Protein AF-A0A1F8T0Z4-F1 (afdb_monomer_lite)

Sequence (133 aa):
MILFPGEEREQVFLKVEQIRQELSQRELASTGGNTINGIFISGGVASFPMDGRTENELFRKADHALYRAKTSGRKQIRLAYEERMVPKTSHYTQTQLERLSKLAEERGVSEADLLREAMDDFLTKYGVNDIET

Radius of gyration: 19.06 Å; chains: 1; bounding box: 41×31×58 Å

pLDDT: mean 88.85, std 9.62, range [38.62, 98.31]

Secondary structure (DSSP, 8-state):
----TT--HHHHHHHHHHHHHHHHH-EEE-TTSPEEE-----EEE--TTTT-SSHHHHHHHHHHHHHHHHHTTSS-EEE---PPP--------HHHHHHHHHHHHHHTS-HHHHHHHHHHHHHHHTTTT-TT-

Structure (mmCIF, N/CA/C/O backbone):
data_AF-A0A1F8T0Z4-F1
#
_entry.id   AF-A0A1F8T0Z4-F1
#
loop_
_atom_site.group_PDB
_atom_site.id
_atom_site.type_symbol
_atom_site.label_atom_id
_atom_site.label_alt_id
_atom_site.label_comp_id
_atom_site.label_asym_id
_atom_site.label_entity_id
_atom_site.label_seq_id
_atom_site.pdbx_PDB_ins_code
_atom_site.Cartn_x
_atom_site.Cartn_y
_atom_site.Cartn_z
_atom_site.occupancy
_atom_site.B_iso_or_equiv
_atom_site.auth_seq_id
_atom_site.auth_comp_id
_atom_site.auth_asym_id
_atom_site.auth_atom_id
_atom_site.pdbx_PDB_model_num
ATOM 1 N N . MET A 1 1 ? -0.722 -8.975 8.820 1.00 84.38 1 MET A N 1
ATOM 2 C CA . MET A 1 1 ? -1.478 -9.159 7.562 1.00 84.38 1 MET A CA 1
ATOM 3 C C . MET A 1 1 ? -2.493 -10.284 7.747 1.00 84.38 1 MET A C 1
ATOM 5 O O . MET A 1 1 ? -2.148 -11.275 8.376 1.00 84.38 1 MET A O 1
ATOM 9 N N . ILE A 1 2 ? -3.725 -10.121 7.252 1.00 92.00 2 ILE A N 1
ATOM 10 C CA . ILE A 1 2 ? -4.806 -11.125 7.313 1.00 92.00 2 ILE A CA 1
ATOM 11 C C . ILE A 1 2 ? -5.449 -11.202 5.923 1.00 92.00 2 ILE A C 1
ATOM 13 O O . ILE A 1 2 ? -5.689 -10.158 5.319 1.00 92.00 2 ILE A O 1
ATOM 17 N N . LEU A 1 3 ? -5.714 -12.411 5.424 1.00 92.69 3 LEU A N 1
ATOM 18 C CA . LEU A 1 3 ? -6.345 -12.653 4.123 1.00 92.69 3 LEU A CA 1
ATOM 19 C C . LEU A 1 3 ? -7.784 -13.153 4.315 1.00 92.69 3 LEU A C 1
ATOM 21 O O . LEU A 1 3 ? -8.020 -14.004 5.170 1.00 92.69 3 LEU A O 1
ATOM 25 N N . PHE A 1 4 ? -8.715 -12.666 3.492 1.00 94.19 4 PHE A N 1
ATOM 26 C CA . PHE A 1 4 ? -10.128 -13.066 3.495 1.00 94.19 4 PHE A CA 1
ATOM 27 C C . PHE A 1 4 ? -10.518 -13.652 2.125 1.00 94.19 4 PHE A C 1
ATOM 29 O O . PHE A 1 4 ? -10.894 -12.906 1.221 1.00 94.19 4 PHE A O 1
ATOM 36 N N . PRO A 1 5 ? -10.379 -14.975 1.919 1.00 92.69 5 PRO A N 1
ATOM 37 C CA . PRO A 1 5 ? -10.687 -15.606 0.638 1.00 92.69 5 PRO A CA 1
ATOM 38 C C . PRO A 1 5 ? -12.189 -15.596 0.333 1.00 92.69 5 PRO A C 1
ATOM 40 O O . PRO A 1 5 ? -12.994 -15.978 1.179 1.00 92.69 5 PRO A O 1
ATOM 43 N N . GLY A 1 6 ? -12.558 -15.232 -0.898 1.00 91.81 6 GLY A N 1
ATOM 44 C CA . GLY A 1 6 ? -13.947 -15.300 -1.372 1.00 91.81 6 GLY A CA 1
ATOM 45 C C . GLY A 1 6 ? -14.883 -14.247 -0.775 1.00 91.81 6 GLY A C 1
ATOM 46 O O . GLY A 1 6 ? -16.097 -14.392 -0.892 1.00 91.81 6 GLY A O 1
ATOM 47 N N . GLU A 1 7 ? -14.339 -13.208 -0.140 1.00 93.06 7 GLU A N 1
ATOM 48 C CA . GLU A 1 7 ? -15.118 -12.111 0.426 1.00 93.06 7 GLU A CA 1
ATOM 49 C C . GLU A 1 7 ? -14.938 -10.815 -0.365 1.00 93.06 7 GLU A C 1
ATOM 51 O O . GLU A 1 7 ? -13.837 -10.475 -0.801 1.00 93.06 7 GLU A O 1
ATOM 56 N N . GLU A 1 8 ? -16.030 -10.065 -0.502 1.00 92.12 8 GLU A N 1
ATOM 57 C CA . GLU A 1 8 ? -16.012 -8.736 -1.111 1.00 92.12 8 GLU A CA 1
ATOM 58 C C . GLU A 1 8 ? -15.407 -7.699 -0.157 1.00 92.12 8 GLU A C 1
ATOM 60 O O . GLU A 1 8 ? -15.540 -7.797 1.071 1.00 92.12 8 GLU A O 1
ATOM 65 N N . ARG A 1 9 ? -14.764 -6.660 -0.707 1.00 92.00 9 ARG A N 1
ATOM 66 C CA . ARG A 1 9 ? -13.983 -5.709 0.108 1.00 92.00 9 ARG A CA 1
ATOM 67 C C . ARG A 1 9 ? -14.841 -5.009 1.164 1.00 92.00 9 ARG A C 1
ATOM 69 O O . ARG A 1 9 ? -14.366 -4.757 2.267 1.00 92.00 9 ARG A O 1
ATOM 76 N N . GLU A 1 10 ? -16.086 -4.671 0.834 1.00 93.06 10 GLU A N 1
ATOM 77 C CA . GLU A 1 10 ? -17.010 -3.973 1.726 1.00 93.06 10 GLU A CA 1
ATOM 78 C C . GLU A 1 10 ? -17.394 -4.861 2.914 1.00 93.06 10 GLU A C 1
ATOM 80 O O . GLU A 1 10 ? -17.489 -4.379 4.042 1.00 93.06 10 GLU A O 1
ATOM 85 N N . GLN A 1 11 ? -17.554 -6.168 2.689 1.00 94.75 11 GLN A N 1
ATOM 86 C CA . GLN A 1 11 ? -17.846 -7.130 3.753 1.00 94.75 11 GLN A CA 1
ATOM 87 C C . GLN A 1 11 ? -16.655 -7.272 4.701 1.00 94.75 11 GLN A C 1
ATOM 89 O O . GLN A 1 11 ? -16.822 -7.198 5.920 1.00 94.75 11 GLN A O 1
ATOM 94 N N . VAL A 1 12 ? -15.448 -7.399 4.143 1.00 95.94 12 VAL A N 1
ATOM 95 C CA . VAL A 1 12 ? -14.202 -7.440 4.920 1.00 95.94 12 VAL A CA 1
ATOM 96 C C . VAL A 1 12 ? -14.028 -6.153 5.721 1.00 95.94 12 VAL A C 1
ATOM 98 O O . VAL A 1 12 ? -13.720 -6.202 6.909 1.00 95.94 12 VAL A O 1
ATOM 101 N N . PHE A 1 13 ? -14.282 -4.996 5.110 1.00 95.81 13 PHE A N 1
ATOM 102 C CA . PHE A 1 13 ? -14.227 -3.709 5.794 1.00 95.81 13 PHE A CA 1
ATOM 103 C C . PHE A 1 13 ? -15.159 -3.661 7.005 1.00 95.81 13 PHE A C 1
ATOM 105 O O . PHE A 1 13 ? -14.709 -3.308 8.094 1.00 95.81 13 PHE A O 1
ATOM 112 N N . LEU A 1 14 ? -16.423 -4.062 6.844 1.00 96.50 14 LEU A N 1
ATOM 113 C CA . LEU A 1 14 ? -17.390 -4.089 7.943 1.00 96.50 14 LEU A CA 1
ATOM 114 C C . LEU A 1 14 ? -16.952 -5.039 9.066 1.00 96.50 14 LEU A C 1
ATOM 116 O O . LEU A 1 14 ? -17.007 -4.661 10.234 1.00 96.50 14 LEU A O 1
ATOM 120 N N . LYS A 1 15 ? -16.455 -6.236 8.727 1.00 95.75 15 LYS A N 1
ATOM 121 C CA . LYS A 1 15 ? -15.936 -7.203 9.710 1.00 95.75 15 LYS A CA 1
ATOM 122 C C . LYS A 1 15 ? -14.748 -6.649 10.491 1.00 95.75 15 LYS A C 1
ATOM 124 O O . LYS A 1 15 ? -14.713 -6.736 11.716 1.00 95.75 15 LYS A O 1
ATOM 129 N N . VAL A 1 16 ? -13.770 -6.068 9.799 1.00 95.88 16 VAL A N 1
ATOM 130 C CA . VAL A 1 16 ? -12.567 -5.521 10.440 1.00 95.88 16 VAL A CA 1
ATOM 131 C C . VAL A 1 16 ? -12.907 -4.278 11.270 1.00 95.88 16 VAL A C 1
ATOM 133 O O . VAL A 1 16 ? -12.347 -4.091 12.350 1.00 95.88 16 VAL A O 1
ATOM 136 N N . GLU A 1 17 ? -13.856 -3.455 10.826 1.00 96.00 17 GLU A N 1
ATOM 137 C CA . GLU A 1 17 ? -14.345 -2.308 11.593 1.00 96.00 17 GLU A CA 1
ATOM 138 C C . GLU A 1 17 ? -15.092 -2.745 12.862 1.00 96.00 17 GLU A C 1
ATOM 140 O O . GLU A 1 17 ? -14.890 -2.151 13.922 1.00 96.00 17 GLU A O 1
ATOM 145 N N . GLN A 1 18 ? -15.872 -3.827 12.801 1.00 95.69 18 GLN A N 1
ATOM 146 C CA . GLN A 1 18 ? -16.485 -4.421 13.988 1.00 95.69 18 GLN A CA 1
ATOM 147 C C . GLN A 1 18 ? -15.416 -4.900 14.984 1.00 95.69 18 GLN A C 1
ATOM 149 O O . GLN A 1 18 ? -15.465 -4.535 16.158 1.00 95.69 18 GLN A O 1
ATOM 154 N N . ILE A 1 19 ? -14.392 -5.621 14.511 1.00 94.44 19 ILE A N 1
ATOM 155 C CA . ILE A 1 19 ? -13.254 -6.047 15.344 1.00 94.44 19 ILE A CA 1
ATOM 156 C C . ILE A 1 19 ? -12.568 -4.833 15.987 1.00 94.44 19 ILE A C 1
ATOM 158 O O . ILE A 1 19 ? -12.260 -4.848 17.179 1.00 94.44 19 ILE A O 1
ATOM 162 N N . ARG A 1 20 ? -12.345 -3.753 15.229 1.00 94.94 20 ARG A N 1
ATOM 163 C CA . ARG A 1 20 ? -11.749 -2.514 15.749 1.00 94.94 20 ARG A CA 1
ATOM 164 C C . ARG A 1 20 ? -12.583 -1.920 16.887 1.00 94.94 20 ARG A C 1
ATOM 166 O O . ARG A 1 20 ? -12.013 -1.484 17.888 1.00 94.94 20 ARG A O 1
ATOM 173 N N . GLN A 1 21 ? -13.907 -1.884 16.738 1.00 94.19 21 GLN A N 1
ATOM 174 C CA . GLN A 1 21 ? -14.816 -1.358 17.758 1.00 94.19 21 GLN A CA 1
ATOM 175 C C . GLN A 1 21 ? -14.798 -2.218 19.021 1.00 94.19 21 GLN A C 1
ATOM 177 O O . GLN A 1 21 ? -14.586 -1.678 20.109 1.00 94.19 21 GLN A O 1
ATOM 182 N N . GLU A 1 22 ? -14.923 -3.537 18.875 1.00 94.00 22 GLU A N 1
ATOM 183 C CA . GLU A 1 22 ? -14.875 -4.491 19.988 1.00 94.00 22 GLU A CA 1
ATOM 184 C C . GLU A 1 22 ? -13.554 -4.384 20.762 1.00 94.00 22 GLU A C 1
ATOM 186 O O . GLU A 1 22 ? -13.550 -4.284 21.990 1.00 94.00 22 GLU A O 1
ATOM 191 N N . LEU A 1 23 ? -12.422 -4.320 20.055 1.00 92.31 23 LEU A N 1
ATOM 192 C CA . LEU A 1 23 ? -11.108 -4.137 20.672 1.00 92.31 23 LEU A CA 1
ATOM 193 C C . LEU A 1 23 ? -10.985 -2.797 21.402 1.00 92.31 23 LEU A C 1
ATOM 195 O O . LEU A 1 23 ? -10.402 -2.747 22.484 1.00 92.31 23 LEU A O 1
ATOM 199 N N . SER A 1 24 ? -11.557 -1.724 20.852 1.00 92.31 24 SER A N 1
ATOM 200 C CA . SER A 1 24 ? -11.485 -0.392 21.461 1.00 92.31 24 SER A CA 1
ATOM 201 C C . SER A 1 24 ? -12.291 -0.256 22.756 1.00 92.31 24 SER A C 1
ATOM 203 O O . SER A 1 24 ? -11.985 0.616 23.564 1.00 92.31 24 SER A O 1
ATOM 205 N N . GLN A 1 25 ? -13.296 -1.110 22.961 1.00 90.81 25 GLN A N 1
ATOM 206 C CA . GLN A 1 25 ? -14.153 -1.110 24.151 1.00 90.81 25 GLN A CA 1
ATOM 207 C C . GLN A 1 25 ? -13.693 -2.108 25.220 1.00 90.81 25 GLN A C 1
ATOM 209 O O . GLN A 1 25 ? -14.231 -2.123 26.324 1.00 90.81 25 GLN A O 1
ATOM 214 N N . ARG A 1 26 ? -12.714 -2.961 24.905 1.00 87.69 26 ARG A N 1
ATOM 215 C CA . ARG A 1 26 ? -12.276 -4.029 25.800 1.00 87.69 26 ARG A CA 1
ATOM 216 C C . ARG A 1 26 ? -11.310 -3.503 26.856 1.00 87.69 26 ARG A C 1
ATOM 218 O O . ARG A 1 26 ? -10.293 -2.896 26.530 1.00 87.69 26 ARG A O 1
ATOM 225 N N . GLU A 1 27 ? -11.591 -3.807 28.115 1.00 84.56 27 GLU A N 1
ATOM 226 C CA . GLU A 1 27 ? -10.640 -3.621 29.209 1.00 84.56 27 GLU A CA 1
ATOM 227 C C . GLU A 1 27 ? -9.766 -4.868 29.337 1.00 84.56 27 GLU A C 1
ATOM 229 O O . GLU A 1 27 ? -10.263 -5.997 29.407 1.00 84.56 27 GLU A O 1
ATOM 234 N N . LEU A 1 28 ? -8.449 -4.675 29.327 1.00 82.00 28 LEU A N 1
ATOM 235 C CA . LEU A 1 28 ? -7.483 -5.762 29.446 1.00 82.00 28 LEU A CA 1
ATOM 236 C C . LEU A 1 28 ? -6.653 -5.572 30.708 1.00 82.00 28 LEU A C 1
ATOM 238 O O . LEU A 1 28 ? -6.005 -4.542 30.891 1.00 82.00 28 LEU A O 1
ATOM 242 N N . ALA A 1 29 ? -6.656 -6.585 31.571 1.00 79.38 29 ALA A N 1
ATOM 243 C CA . ALA A 1 29 ? -5.788 -6.616 32.736 1.00 79.38 29 ALA A CA 1
ATOM 244 C C . ALA A 1 29 ? -4.346 -6.899 32.292 1.00 79.38 29 ALA A C 1
ATOM 246 O O . ALA A 1 29 ? -4.066 -7.919 31.661 1.00 79.38 29 ALA A O 1
ATOM 247 N N . SER A 1 30 ? -3.430 -5.992 32.619 1.00 76.25 30 SER A N 1
ATOM 248 C CA . SER A 1 30 ? -1.996 -6.199 32.444 1.00 76.25 30 SER A CA 1
ATOM 249 C C . SER A 1 30 ? -1.439 -7.042 33.590 1.00 76.25 30 SER A C 1
ATOM 251 O O . SER A 1 30 ? -1.883 -6.933 34.735 1.00 76.25 30 SER A O 1
ATOM 253 N N . THR A 1 31 ? -0.407 -7.838 33.309 1.00 73.44 31 THR A N 1
ATOM 254 C CA . THR A 1 31 ? 0.290 -8.710 34.272 1.00 73.44 31 THR A CA 1
ATOM 255 C C . THR A 1 31 ? 0.864 -7.956 35.481 1.00 73.44 31 THR A C 1
ATOM 257 O O . THR A 1 31 ? 1.160 -8.575 36.497 1.00 73.44 31 THR A O 1
ATOM 260 N N . GLY A 1 32 ? 1.001 -6.627 35.390 1.00 77.00 32 GLY A N 1
ATOM 261 C CA . GLY A 1 32 ? 1.443 -5.740 36.473 1.00 77.00 32 GLY A CA 1
ATOM 262 C C . GLY A 1 32 ? 0.326 -5.063 37.282 1.00 77.00 32 GLY A C 1
ATOM 263 O O . GLY A 1 32 ? 0.626 -4.148 38.040 1.00 77.00 32 GLY A O 1
ATOM 264 N N . GLY A 1 33 ? -0.946 -5.445 37.107 1.00 77.19 33 GLY A N 1
ATOM 265 C CA . GLY A 1 33 ? -2.083 -4.876 37.851 1.00 77.19 33 GLY A CA 1
ATOM 266 C C . GLY A 1 33 ? -2.675 -3.582 37.273 1.00 77.19 33 GLY A C 1
ATOM 267 O O . GLY A 1 33 ? -3.647 -3.066 37.815 1.00 77.19 33 GLY A O 1
ATOM 268 N N . ASN A 1 34 ? -2.136 -3.077 36.159 1.00 79.38 34 ASN A N 1
ATOM 269 C CA . ASN A 1 34 ? -2.715 -1.949 35.422 1.00 79.38 34 ASN A CA 1
ATOM 270 C C . ASN A 1 34 ? -3.792 -2.427 34.437 1.00 79.38 34 ASN A C 1
ATOM 272 O O . ASN A 1 34 ? -3.588 -3.415 33.733 1.00 79.38 34 ASN A O 1
ATOM 276 N N . THR A 1 35 ? -4.898 -1.694 34.320 1.00 79.81 35 THR A N 1
ATOM 277 C CA . THR A 1 35 ? -5.919 -1.938 33.288 1.00 79.81 35 THR A CA 1
ATOM 278 C C . THR A 1 35 ? -5.611 -1.106 32.045 1.00 79.81 35 THR A C 1
ATOM 280 O O . THR A 1 35 ? -5.409 0.105 32.133 1.00 79.81 35 THR A O 1
ATOM 283 N N . ILE A 1 36 ? -5.557 -1.752 30.881 1.00 83.19 36 ILE A N 1
ATOM 284 C CA . ILE A 1 36 ? -5.444 -1.088 29.581 1.00 83.19 36 ILE A CA 1
ATOM 285 C C . ILE A 1 36 ? -6.857 -0.881 29.040 1.00 83.19 36 ILE A C 1
ATOM 287 O O . ILE A 1 36 ? -7.583 -1.847 28.795 1.00 83.19 36 ILE A O 1
ATOM 291 N N . ASN A 1 37 ? -7.224 0.385 28.842 1.00 82.25 37 ASN A N 1
ATOM 292 C CA . ASN A 1 37 ? -8.530 0.773 28.320 1.00 82.25 37 ASN A CA 1
ATOM 293 C C . ASN A 1 37 ? -8.506 0.785 26.792 1.00 82.25 37 ASN A C 1
ATOM 295 O O . ASN A 1 37 ? -8.091 1.774 26.182 1.00 82.25 37 ASN A O 1
ATOM 299 N N . GLY A 1 38 ? -8.978 -0.307 26.196 1.00 83.25 38 GLY A N 1
ATOM 300 C CA . GLY A 1 38 ? -9.141 -0.443 24.758 1.00 83.25 38 GLY A CA 1
ATOM 301 C C . GLY A 1 38 ? -7.829 -0.652 24.005 1.00 83.25 38 GLY A C 1
ATOM 302 O O . GLY A 1 38 ? -6.816 0.007 24.242 1.00 83.25 38 GLY A O 1
ATOM 303 N N . ILE A 1 39 ? -7.862 -1.543 23.017 1.00 89.88 39 ILE A N 1
ATOM 304 C CA . ILE A 1 39 ? -6.825 -1.634 21.990 1.00 89.88 39 ILE A CA 1
ATOM 305 C C . ILE A 1 39 ? -7.320 -0.887 20.757 1.00 89.88 39 ILE A C 1
ATOM 307 O O . ILE A 1 39 ? -8.352 -1.218 20.176 1.00 89.88 39 ILE A O 1
ATOM 311 N N . PHE A 1 40 ? -6.556 0.114 20.326 1.00 91.19 40 PHE A N 1
ATOM 312 C CA . PHE A 1 40 ? -6.864 0.865 19.118 1.00 91.19 40 PHE A CA 1
ATOM 313 C C . PHE A 1 40 ? -6.015 0.382 17.950 1.00 91.19 40 PHE A C 1
ATOM 315 O O . PHE A 1 40 ? -4.792 0.494 17.980 1.00 91.19 40 PHE A O 1
ATOM 322 N N . ILE A 1 41 ? -6.674 -0.086 16.893 1.00 93.62 41 ILE A N 1
ATOM 323 C CA . ILE A 1 41 ? -6.013 -0.516 15.658 1.00 93.62 41 ILE A CA 1
ATOM 324 C C . ILE A 1 41 ? -6.349 0.427 14.502 1.00 93.62 41 ILE A C 1
ATOM 326 O O . ILE A 1 41 ? -7.410 1.052 14.471 1.00 93.62 41 ILE A O 1
ATOM 330 N N . SER A 1 42 ? -5.420 0.535 13.556 1.00 94.81 42 SER A N 1
ATOM 331 C CA . SER A 1 42 ? -5.667 1.114 12.231 1.00 94.81 42 SER A CA 1
ATOM 332 C C . SER A 1 42 ? -5.426 0.023 11.197 1.00 94.81 42 SER A C 1
ATOM 334 O O . SER A 1 42 ? -4.552 -0.816 11.406 1.00 94.81 42 SER A O 1
ATOM 336 N N . GLY A 1 43 ? -6.192 0.020 10.110 1.00 94.25 43 GLY A N 1
ATOM 337 C CA . GLY A 1 43 ? -6.127 -1.033 9.096 1.00 94.25 43 GLY A CA 1
ATOM 338 C C . GLY A 1 43 ? -6.316 -0.489 7.687 1.00 94.25 43 GLY A C 1
ATOM 339 O O . GLY A 1 43 ? -7.049 0.478 7.481 1.00 94.25 43 GLY A O 1
ATOM 340 N N . GLY A 1 44 ? -5.662 -1.127 6.724 1.00 95.19 44 GLY A N 1
ATOM 341 C CA . GLY A 1 44 ? -5.894 -0.936 5.297 1.00 95.19 44 GLY A CA 1
ATOM 342 C C . GLY A 1 44 ? -6.475 -2.210 4.692 1.00 95.19 44 GLY A C 1
ATOM 343 O O . GLY A 1 44 ? -6.023 -3.302 5.028 1.00 95.19 44 GLY A O 1
ATOM 344 N N . VAL A 1 45 ? -7.481 -2.080 3.829 1.00 95.81 45 VAL A N 1
ATOM 345 C CA . VAL A 1 45 ? -8.143 -3.210 3.156 1.00 95.81 45 VAL A CA 1
ATOM 346 C C . VAL A 1 45 ? -8.019 -3.030 1.649 1.00 95.81 45 VAL A C 1
ATOM 348 O O . VAL A 1 45 ? -8.440 -2.000 1.129 1.00 95.81 45 VAL A O 1
ATOM 351 N N . ALA A 1 46 ? -7.481 -4.028 0.955 1.00 95.06 46 ALA A N 1
ATOM 352 C CA . ALA A 1 46 ? -7.413 -4.082 -0.503 1.00 95.06 46 ALA A CA 1
ATOM 353 C C . ALA A 1 46 ? -7.998 -5.408 -1.008 1.00 95.06 46 ALA A C 1
ATOM 355 O O . ALA A 1 46 ? -7.969 -6.408 -0.290 1.00 95.06 46 ALA A O 1
ATOM 356 N N . SER A 1 47 ? -8.531 -5.413 -2.228 1.00 94.62 47 SER A N 1
ATOM 357 C CA . SER A 1 47 ? -9.174 -6.573 -2.847 1.00 94.62 47 SER A CA 1
ATOM 358 C C . SER A 1 47 ? -8.608 -6.875 -4.234 1.00 94.62 47 SER A C 1
ATOM 360 O O . SER A 1 47 ? -8.440 -5.984 -5.065 1.00 94.62 47 SER A O 1
ATOM 362 N N . PHE A 1 48 ? -8.342 -8.151 -4.503 1.00 91.81 48 PHE A N 1
ATOM 363 C CA . PHE A 1 48 ? -8.016 -8.646 -5.838 1.00 91.81 48 PHE A CA 1
ATOM 364 C C . PHE A 1 48 ? -9.311 -8.994 -6.594 1.00 91.81 48 PHE A C 1
ATOM 366 O O . PHE A 1 48 ? -10.185 -9.632 -6.009 1.00 91.81 48 PHE A O 1
ATOM 373 N N . PRO A 1 49 ? -9.449 -8.664 -7.893 1.00 90.88 49 PRO A N 1
ATOM 374 C CA . PRO A 1 49 ? -8.479 -7.984 -8.760 1.00 90.88 49 PRO A CA 1
ATOM 375 C C . PRO A 1 49 ? -8.661 -6.455 -8.817 1.00 90.88 49 PRO A C 1
ATOM 377 O O . PRO A 1 49 ? -8.039 -5.797 -9.649 1.00 90.88 49 PRO A O 1
ATOM 380 N N . MET A 1 50 ? -9.558 -5.893 -8.001 1.00 88.75 50 MET A N 1
ATOM 381 C CA . MET A 1 50 ? -9.990 -4.494 -8.110 1.00 88.75 50 MET A CA 1
ATOM 382 C C . MET A 1 50 ? -8.898 -3.482 -7.755 1.00 88.75 50 MET A C 1
ATOM 384 O O . MET A 1 50 ? -8.785 -2.452 -8.410 1.00 88.75 50 MET A O 1
ATOM 388 N N . ASP A 1 51 ? -8.114 -3.761 -6.717 1.00 89.38 51 ASP A N 1
ATOM 389 C CA . ASP A 1 51 ? -7.075 -2.862 -6.218 1.00 89.38 51 ASP A CA 1
ATOM 390 C C . ASP A 1 51 ? -5.684 -3.228 -6.755 1.00 89.38 51 ASP A C 1
ATOM 392 O O . ASP A 1 51 ? -4.760 -2.433 -6.644 1.00 89.38 51 ASP A O 1
ATOM 396 N N . GLY A 1 52 ? -5.528 -4.385 -7.393 1.00 86.44 52 GLY A N 1
ATOM 397 C CA . GLY A 1 52 ? -4.274 -4.831 -7.988 1.00 86.44 52 GLY A CA 1
ATOM 398 C C . GLY A 1 52 ? -4.432 -6.206 -8.619 1.00 86.44 52 GLY A C 1
ATOM 399 O O . GLY A 1 52 ? -5.246 -7.013 -8.165 1.00 86.44 52 GLY A O 1
ATOM 400 N N . ARG A 1 53 ? -3.664 -6.472 -9.675 1.00 86.81 53 ARG A N 1
ATOM 401 C CA . ARG A 1 53 ? -3.633 -7.775 -10.361 1.00 86.81 53 ARG A CA 1
ATOM 402 C C . ARG A 1 53 ? -2.392 -8.589 -10.030 1.00 86.81 53 ARG A C 1
ATOM 404 O O . ARG A 1 53 ? -2.328 -9.764 -10.380 1.00 86.81 53 ARG A O 1
ATOM 411 N N . THR A 1 54 ? -1.432 -7.976 -9.353 1.00 85.56 54 THR A N 1
ATOM 412 C CA . THR A 1 54 ? -0.253 -8.647 -8.813 1.00 85.56 54 THR A CA 1
ATOM 413 C C . THR A 1 54 ? -0.251 -8.564 -7.293 1.00 85.56 54 THR A C 1
ATOM 415 O O . THR A 1 54 ? -0.887 -7.696 -6.693 1.00 85.56 54 THR A O 1
ATOM 418 N N . GLU A 1 55 ? 0.484 -9.477 -6.667 1.00 85.56 55 GLU A N 1
ATOM 419 C CA . GLU A 1 55 ? 0.695 -9.501 -5.221 1.00 85.56 55 GLU A CA 1
ATOM 420 C C . GLU A 1 55 ? 1.269 -8.166 -4.711 1.00 85.56 55 GLU A C 1
ATOM 422 O O . GLU A 1 55 ? 0.708 -7.556 -3.800 1.00 85.56 55 GLU A O 1
ATOM 427 N N . ASN A 1 56 ? 2.306 -7.651 -5.379 1.00 82.19 56 ASN A N 1
ATOM 428 C CA . ASN A 1 56 ? 2.944 -6.380 -5.029 1.00 82.19 56 ASN A CA 1
ATOM 429 C C . ASN A 1 56 ? 1.974 -5.194 -5.113 1.00 82.19 56 ASN A C 1
ATOM 431 O O . ASN A 1 56 ? 1.965 -4.334 -4.233 1.00 82.19 56 ASN A O 1
ATOM 435 N N . GLU A 1 57 ? 1.128 -5.137 -6.147 1.00 84.00 57 GLU A N 1
ATOM 436 C CA . GLU A 1 57 ? 0.120 -4.079 -6.262 1.00 84.00 57 GLU A CA 1
ATOM 437 C C . GLU A 1 57 ? -0.895 -4.131 -5.125 1.00 84.00 57 GLU A C 1
ATOM 439 O O . GLU A 1 57 ? -1.221 -3.090 -4.550 1.00 84.00 57 GLU A O 1
ATOM 444 N N . LEU A 1 58 ? -1.373 -5.332 -4.791 1.00 89.00 58 LEU A N 1
ATOM 445 C CA . LEU A 1 58 ? -2.360 -5.528 -3.739 1.00 89.00 58 LEU A CA 1
ATOM 446 C C . LEU A 1 58 ? -1.800 -5.123 -2.370 1.00 89.00 58 LEU A C 1
ATOM 448 O O . LEU A 1 58 ? -2.463 -4.389 -1.632 1.00 89.00 58 LEU A O 1
ATOM 452 N N . PHE A 1 59 ? -0.569 -5.537 -2.057 1.00 87.31 59 PHE A N 1
ATOM 453 C CA . PHE A 1 59 ? 0.108 -5.158 -0.816 1.00 87.31 59 PHE A CA 1
ATOM 454 C C . PHE 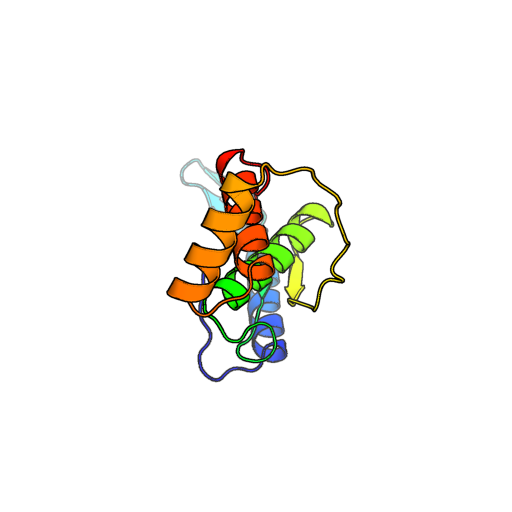A 1 59 ? 0.323 -3.664 -0.710 1.00 87.31 59 PHE A C 1
ATOM 456 O O . PHE A 1 59 ? -0.132 -3.047 0.253 1.00 87.31 59 PHE A O 1
ATOM 463 N N . ARG A 1 60 ? 0.907 -3.062 -1.746 1.00 86.06 60 ARG A N 1
ATOM 464 C CA . ARG A 1 60 ? 1.127 -1.619 -1.801 1.00 86.06 60 ARG A CA 1
ATOM 465 C C . ARG A 1 60 ? -0.171 -0.850 -1.563 1.00 86.06 60 ARG A C 1
ATOM 467 O O . ARG A 1 60 ? -0.199 0.146 -0.849 1.00 86.06 60 ARG A O 1
ATOM 474 N N . LYS A 1 61 ? -1.289 -1.322 -2.112 1.00 90.81 61 LYS A N 1
ATOM 475 C CA . LYS A 1 61 ? -2.599 -0.677 -1.947 1.00 90.81 61 LYS A CA 1
ATOM 476 C C . LYS A 1 61 ? -3.172 -0.813 -0.543 1.00 90.81 61 LYS A C 1
ATOM 478 O O . LYS A 1 61 ? -3.749 0.160 -0.045 1.00 90.81 61 LYS A O 1
ATOM 483 N N . ALA A 1 62 ? -2.999 -1.969 0.094 1.00 92.38 62 ALA A N 1
ATOM 484 C CA . ALA A 1 62 ? -3.352 -2.162 1.495 1.00 92.38 62 ALA A CA 1
ATOM 485 C C . ALA A 1 62 ? -2.499 -1.264 2.406 1.00 92.38 62 ALA A C 1
ATOM 487 O O . ALA A 1 62 ? -3.051 -0.556 3.252 1.00 92.38 62 ALA A O 1
ATOM 488 N N . ASP A 1 63 ? -1.188 -1.200 2.169 1.00 89.50 63 ASP A N 1
ATOM 489 C CA . ASP A 1 63 ? -0.261 -0.365 2.935 1.00 89.50 63 ASP A CA 1
ATOM 490 C C . ASP A 1 63 ? -0.550 1.122 2.753 1.00 89.50 63 ASP A C 1
ATOM 492 O O . ASP A 1 63 ? -0.631 1.855 3.734 1.00 89.50 63 ASP A O 1
ATOM 496 N N . HIS A 1 64 ? -0.834 1.580 1.532 1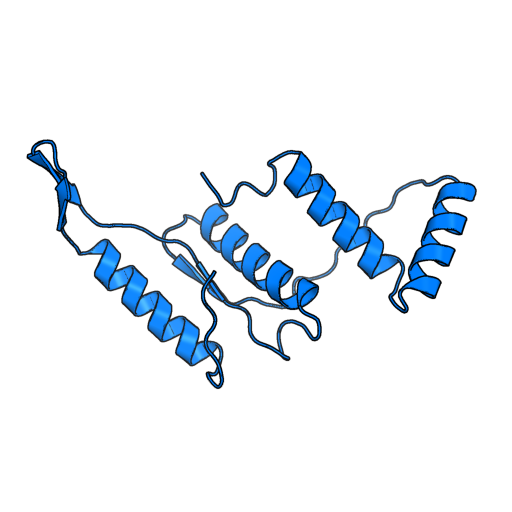.00 89.62 64 HIS A N 1
ATOM 497 C CA . HIS A 1 64 ? -1.253 2.964 1.301 1.00 89.62 64 HIS A CA 1
ATOM 498 C C . HIS A 1 64 ? -2.557 3.282 2.053 1.00 89.62 64 HIS A C 1
ATOM 500 O O . HIS A 1 64 ? -2.701 4.354 2.646 1.00 89.62 64 HIS A O 1
ATOM 506 N N . ALA A 1 65 ? -3.526 2.359 2.071 1.00 92.75 65 ALA A N 1
ATOM 507 C CA . ALA A 1 65 ? -4.759 2.541 2.837 1.00 92.75 65 ALA A CA 1
ATOM 508 C C . ALA A 1 65 ? -4.499 2.652 4.341 1.00 92.75 65 ALA A C 1
ATOM 510 O O . ALA A 1 65 ? -5.057 3.533 5.004 1.00 92.75 65 ALA A O 1
ATOM 511 N N . LEU A 1 66 ? -3.602 1.821 4.861 1.00 92.25 66 LEU A N 1
ATOM 512 C CA . LEU A 1 66 ? -3.193 1.839 6.254 1.00 92.25 66 LEU A CA 1
ATOM 513 C C . LEU A 1 66 ? -2.398 3.106 6.611 1.00 92.25 66 LEU A C 1
ATOM 515 O O . LEU A 1 66 ? -2.689 3.747 7.623 1.00 92.25 66 LEU A O 1
ATOM 519 N N . TYR A 1 67 ? -1.466 3.531 5.760 1.00 89.00 67 TYR A N 1
ATOM 520 C CA . TYR A 1 67 ? -0.740 4.790 5.903 1.00 89.00 67 TYR A CA 1
ATOM 521 C C . TYR A 1 67 ? -1.707 5.968 6.029 1.00 89.00 67 TYR A C 1
ATOM 523 O O . TYR A 1 67 ? -1.595 6.790 6.942 1.00 89.00 67 TYR A O 1
ATOM 531 N N . ARG A 1 68 ? -2.730 6.020 5.168 1.00 89.56 68 ARG A N 1
ATOM 532 C CA . ARG A 1 68 ? -3.787 7.037 5.252 1.00 89.56 68 ARG A CA 1
ATOM 533 C C . ARG A 1 68 ? -4.568 6.931 6.550 1.00 89.56 68 ARG A C 1
ATOM 535 O O . ARG A 1 68 ? -4.842 7.956 7.167 1.00 89.56 68 ARG A O 1
ATOM 542 N N . ALA A 1 69 ? -4.920 5.727 6.995 1.00 92.44 69 ALA A N 1
ATOM 543 C CA . ALA A 1 69 ? -5.583 5.546 8.282 1.00 92.44 69 ALA A CA 1
ATOM 544 C C . ALA A 1 69 ? -4.727 6.099 9.434 1.00 92.44 69 ALA A C 1
ATOM 546 O O . ALA A 1 69 ? -5.254 6.790 10.305 1.00 92.44 69 ALA A O 1
ATOM 547 N N . LYS A 1 70 ? -3.405 5.886 9.410 1.00 90.50 70 LYS A N 1
ATOM 548 C CA . LYS A 1 70 ? -2.497 6.410 10.435 1.00 90.50 70 LYS A CA 1
ATOM 549 C C . LYS A 1 70 ? -2.310 7.924 10.381 1.00 90.50 70 LYS A C 1
ATOM 551 O O . LYS A 1 70 ? -2.345 8.574 11.425 1.00 90.50 70 LYS A O 1
ATOM 556 N N . THR A 1 71 ? -2.148 8.494 9.193 1.00 88.94 71 THR A N 1
ATOM 557 C CA . THR A 1 71 ? -1.918 9.940 9.021 1.00 88.94 71 THR A CA 1
ATOM 558 C C . THR A 1 71 ? -3.184 10.776 9.209 1.00 88.94 71 THR A C 1
ATOM 560 O O . THR A 1 71 ? -3.101 11.922 9.636 1.00 88.94 71 THR A O 1
ATOM 563 N N . SER A 1 72 ? -4.368 10.201 8.987 1.00 88.00 72 SER A N 1
ATOM 564 C CA . SER A 1 72 ? -5.665 10.879 9.156 1.00 88.00 72 SER A CA 1
ATOM 565 C C . SER A 1 72 ? -6.302 10.702 10.544 1.00 88.00 72 SER A C 1
ATOM 567 O O . SER A 1 72 ? -7.524 10.749 10.675 1.00 88.00 72 SER A O 1
ATOM 569 N N . GLY A 1 73 ? -5.489 10.494 11.585 1.00 86.50 73 GLY A N 1
ATOM 570 C CA . GLY A 1 73 ? -5.955 10.435 12.980 1.00 86.50 73 GLY A CA 1
ATOM 571 C C . GLY A 1 73 ? -5.933 9.051 13.636 1.00 86.50 73 GLY A C 1
ATOM 572 O O . GLY A 1 73 ? -6.320 8.942 14.799 1.00 86.50 73 GLY A O 1
ATOM 573 N N . ARG A 1 74 ? -5.429 8.012 12.947 1.00 92.12 74 ARG A N 1
ATOM 574 C CA . ARG A 1 74 ? -5.373 6.614 13.429 1.00 92.12 74 ARG A CA 1
ATOM 575 C C . ARG A 1 74 ? -6.775 6.071 13.761 1.00 92.12 74 ARG A C 1
ATOM 577 O O . ARG A 1 74 ? -7.787 6.666 13.399 1.00 92.12 74 ARG A O 1
ATOM 584 N N . LYS A 1 75 ? -6.828 4.905 14.413 1.00 93.75 75 LYS A N 1
ATOM 585 C CA . LYS A 1 75 ? -8.034 4.284 14.995 1.00 93.75 75 LYS A CA 1
ATOM 586 C C . LYS A 1 75 ? -9.173 4.048 13.996 1.00 93.75 75 LYS A C 1
ATOM 588 O O . LYS A 1 75 ? -10.335 4.067 14.394 1.00 93.75 75 LYS A O 1
ATOM 593 N N . GLN A 1 76 ? -8.848 3.832 12.726 1.00 94.94 76 GLN A N 1
ATOM 594 C CA . GLN A 1 76 ? -9.821 3.669 11.650 1.00 94.94 76 GLN A CA 1
ATOM 595 C C . GLN A 1 76 ? -9.347 2.616 10.651 1.00 94.94 76 GLN A C 1
ATOM 597 O O . GLN A 1 76 ? -8.142 2.404 10.479 1.00 94.94 76 GLN A O 1
ATOM 602 N N . ILE A 1 77 ? -10.300 1.983 9.977 1.00 96.19 77 ILE A N 1
ATOM 603 C CA . ILE A 1 77 ? -10.036 1.139 8.816 1.00 96.19 77 ILE A CA 1
ATOM 604 C C . ILE A 1 77 ? -10.253 1.981 7.559 1.00 96.19 77 ILE A C 1
ATOM 606 O O . ILE A 1 77 ? -11.164 2.808 7.511 1.00 96.19 77 ILE A O 1
ATOM 610 N N . ARG A 1 78 ? -9.417 1.810 6.534 1.00 95.00 78 ARG A N 1
ATOM 611 C CA . ARG A 1 78 ? -9.614 2.444 5.226 1.00 95.00 78 ARG A CA 1
ATOM 612 C C . ARG A 1 78 ? -9.555 1.425 4.105 1.00 95.00 78 ARG A C 1
ATOM 614 O O . ARG A 1 78 ? -8.720 0.526 4.109 1.00 95.00 78 ARG A O 1
ATOM 621 N N . LEU A 1 79 ? -10.420 1.621 3.119 1.00 94.88 79 LEU A N 1
ATOM 622 C CA . LEU A 1 79 ? -10.351 0.909 1.853 1.00 94.88 79 LEU A CA 1
ATOM 623 C C . LEU A 1 79 ? -9.208 1.467 0.994 1.00 94.88 79 LEU A C 1
ATOM 625 O O . LEU A 1 79 ? -8.900 2.670 1.002 1.00 94.88 79 LEU A O 1
ATOM 629 N N . ALA A 1 80 ? -8.581 0.577 0.239 1.00 93.12 80 ALA A N 1
ATOM 630 C CA . ALA A 1 80 ? -7.759 0.933 -0.892 1.00 93.12 80 ALA A CA 1
ATOM 631 C C . ALA A 1 80 ? -8.623 1.635 -1.943 1.00 93.12 80 ALA A C 1
ATOM 633 O O . ALA A 1 80 ? -9.800 1.328 -2.131 1.00 93.12 80 ALA A O 1
ATOM 634 N N . TYR A 1 81 ? -8.018 2.615 -2.599 1.00 87.38 81 TYR A N 1
ATOM 635 C CA . TYR A 1 81 ? -8.603 3.294 -3.738 1.00 87.38 81 TYR A CA 1
ATOM 636 C C . TYR A 1 81 ? -7.509 3.588 -4.759 1.00 87.38 81 TYR A C 1
ATOM 638 O O . TYR A 1 81 ? -6.301 3.444 -4.506 1.00 87.38 81 TYR A O 1
ATOM 646 N N . GLU A 1 82 ? -7.932 3.991 -5.948 1.00 77.75 82 GLU A N 1
ATOM 647 C CA . GLU A 1 82 ? -7.018 4.403 -6.994 1.00 77.75 82 GLU A CA 1
ATOM 648 C C . GLU A 1 82 ? -6.443 5.787 -6.681 1.00 77.75 82 GLU A C 1
ATOM 650 O O . GLU A 1 82 ? -7.107 6.815 -6.802 1.00 77.75 82 GLU A O 1
ATOM 655 N N . GLU A 1 83 ? -5.205 5.818 -6.193 1.00 74.31 83 GLU A N 1
ATOM 656 C CA . GLU A 1 83 ? -4.492 7.075 -6.019 1.00 74.31 83 GLU A CA 1
ATOM 657 C C . GLU A 1 83 ? -4.145 7.675 -7.374 1.00 74.31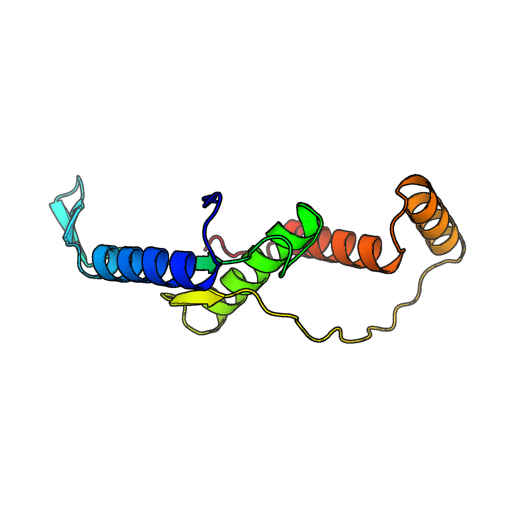 83 GLU A C 1
ATOM 659 O O . GLU A 1 83 ? -3.618 7.003 -8.264 1.00 74.31 83 GLU A O 1
ATOM 664 N N . ARG A 1 84 ? -4.401 8.977 -7.497 1.00 80.81 84 ARG A N 1
ATOM 665 C CA . ARG A 1 84 ? -3.968 9.746 -8.653 1.00 80.81 84 ARG A CA 1
ATOM 666 C C . ARG A 1 84 ? -2.444 9.712 -8.728 1.00 80.81 84 ARG A C 1
ATOM 668 O O . ARG A 1 84 ? -1.765 10.182 -7.819 1.00 80.81 84 ARG A O 1
ATOM 675 N N . MET A 1 85 ? -1.918 9.231 -9.849 1.00 83.75 85 MET A N 1
ATOM 676 C CA . MET A 1 85 ? -0.495 9.346 -10.143 1.00 83.75 85 MET A CA 1
ATOM 677 C C . MET A 1 85 ? -0.129 10.816 -10.372 1.00 83.75 85 MET A C 1
ATOM 679 O O . MET A 1 85 ? -0.805 11.533 -11.116 1.00 83.75 85 MET A O 1
ATOM 683 N N . VAL A 1 86 ? 0.944 11.263 -9.722 1.00 88.75 86 VAL A N 1
ATOM 684 C CA . VAL A 1 86 ? 1.488 12.616 -9.877 1.00 88.75 86 VAL A CA 1
ATOM 685 C C . VAL A 1 86 ? 2.847 12.505 -10.567 1.00 88.75 86 VAL A C 1
ATOM 687 O O . VAL A 1 86 ? 3.700 11.758 -10.086 1.00 88.75 86 VAL A O 1
ATOM 690 N N . PRO A 1 87 ? 3.075 13.213 -11.689 1.00 91.00 87 PRO A N 1
ATOM 691 C CA . PRO A 1 87 ? 4.357 13.157 -12.373 1.00 91.00 87 PRO A CA 1
ATOM 692 C C . PRO A 1 87 ? 5.452 13.809 -11.523 1.00 91.00 87 PRO A C 1
ATOM 694 O O . PRO A 1 87 ? 5.249 14.868 -10.926 1.00 91.00 87 PRO A O 1
ATOM 697 N N . LYS A 1 88 ? 6.643 13.204 -11.521 1.00 90.38 88 LYS A N 1
ATOM 698 C CA . LYS A 1 88 ? 7.843 13.767 -10.901 1.00 90.38 88 LYS A CA 1
ATOM 699 C C . LYS A 1 88 ? 9.004 13.721 -11.890 1.00 90.38 88 LYS A C 1
ATOM 701 O O . LYS A 1 88 ? 9.459 12.646 -12.260 1.00 90.38 88 LYS A O 1
ATOM 706 N N . THR A 1 89 ? 9.506 14.890 -12.284 1.00 93.00 89 THR A N 1
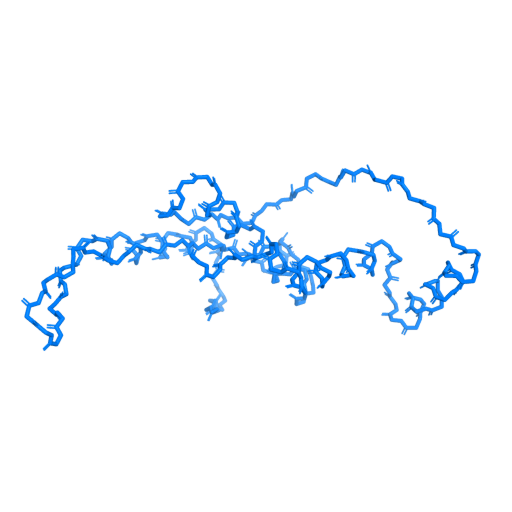ATOM 707 C CA . THR A 1 89 ? 10.709 14.985 -13.122 1.00 93.00 89 THR A CA 1
ATOM 708 C C . THR A 1 89 ? 11.962 14.767 -12.275 1.00 93.00 89 THR A C 1
ATOM 710 O O . THR A 1 89 ? 12.098 15.365 -11.197 1.00 93.00 89 THR A O 1
ATOM 713 N N . SER A 1 90 ? 12.861 13.930 -12.789 1.00 92.25 90 SER A N 1
ATOM 714 C CA . SER A 1 90 ? 14.172 13.594 -12.231 1.00 92.25 90 SER A CA 1
ATOM 715 C C . SER A 1 90 ? 15.175 13.430 -13.376 1.00 92.25 90 SER A C 1
ATOM 717 O O . SER A 1 90 ? 14.784 13.133 -14.504 1.00 92.25 90 SER A O 1
ATOM 719 N N . HIS A 1 91 ? 16.462 13.622 -13.091 1.00 95.31 91 HIS A N 1
ATOM 720 C CA . HIS A 1 91 ? 17.536 13.392 -14.056 1.00 95.31 91 HIS A CA 1
ATOM 721 C C . HIS A 1 91 ? 18.248 12.077 -13.737 1.00 95.31 91 HIS A C 1
ATOM 723 O O . HIS A 1 91 ? 18.631 11.844 -12.592 1.00 95.31 91 HIS A O 1
ATOM 729 N N . TYR A 1 92 ? 18.442 11.249 -14.760 1.00 95.81 92 TYR A N 1
ATOM 730 C CA . TYR A 1 92 ? 19.155 9.974 -14.689 1.00 95.81 92 TYR A CA 1
ATOM 731 C C . TYR A 1 92 ? 20.245 9.955 -15.756 1.00 95.81 92 TYR A C 1
ATOM 733 O O . TYR A 1 92 ? 20.127 10.625 -16.785 1.00 95.81 92 TYR A O 1
ATOM 741 N N . THR A 1 93 ? 21.316 9.199 -15.527 1.00 97.94 93 THR A N 1
ATOM 742 C CA . THR A 1 93 ? 22.329 8.996 -16.567 1.00 97.94 93 THR A CA 1
ATOM 743 C C . THR A 1 93 ? 21.790 8.075 -17.658 1.00 97.94 93 THR A C 1
ATOM 745 O O . THR A 1 93 ? 20.928 7.232 -17.405 1.00 97.94 93 THR A O 1
ATOM 748 N N . GLN A 1 94 ? 22.340 8.186 -18.870 1.00 97.94 94 GLN A N 1
ATOM 749 C CA . GLN A 1 94 ? 21.981 7.295 -19.975 1.00 97.94 94 GLN A CA 1
ATOM 750 C C . GLN A 1 94 ? 22.140 5.816 -19.581 1.00 97.94 94 GLN A C 1
ATOM 752 O O . GLN A 1 94 ? 21.220 5.027 -19.758 1.00 97.94 94 GLN A O 1
ATOM 757 N N . THR A 1 95 ? 23.257 5.461 -18.939 1.00 98.31 95 THR A N 1
ATOM 758 C CA . THR A 1 95 ? 23.523 4.088 -18.485 1.00 98.31 95 THR A CA 1
ATOM 759 C C . THR A 1 95 ? 22.521 3.597 -17.436 1.00 98.31 95 THR A C 1
ATOM 761 O O . THR A 1 95 ? 22.228 2.405 -17.383 1.00 98.31 95 THR A O 1
ATOM 764 N N . GLN A 1 96 ? 21.996 4.476 -16.573 1.00 97.62 96 GLN A N 1
ATOM 765 C CA . GLN A 1 96 ? 20.941 4.095 -15.628 1.00 97.62 96 GLN A CA 1
ATOM 766 C C . GLN A 1 96 ? 19.644 3.748 -16.357 1.00 97.62 96 GLN A C 1
ATOM 768 O O . GLN A 1 96 ? 19.038 2.729 -16.036 1.00 97.62 96 GLN A O 1
ATOM 773 N N . LEU A 1 97 ? 19.254 4.561 -17.341 1.00 97.56 97 LEU A N 1
ATOM 774 C CA . LEU A 1 97 ? 18.044 4.324 -18.127 1.00 97.56 97 LEU A CA 1
ATOM 775 C C . LEU A 1 97 ? 18.170 3.051 -18.971 1.00 97.56 97 LEU A C 1
ATOM 777 O O . LEU A 1 97 ? 17.279 2.219 -18.921 1.00 97.56 97 LEU A O 1
ATOM 781 N N . GLU A 1 98 ? 19.313 2.816 -19.620 1.00 98.12 98 GLU A N 1
ATOM 782 C CA . GLU A 1 98 ? 19.567 1.575 -20.373 1.00 98.12 98 GLU A CA 1
ATOM 783 C C . 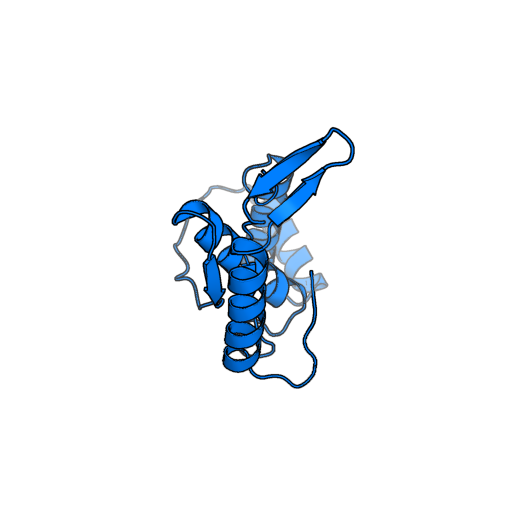GLU A 1 98 ? 19.440 0.318 -19.493 1.00 98.12 98 GLU A C 1
ATOM 785 O O . GLU A 1 98 ? 18.861 -0.690 -19.902 1.00 98.12 98 GLU A O 1
ATOM 790 N N . ARG A 1 99 ? 19.956 0.370 -18.257 1.00 98.19 99 ARG A N 1
ATOM 791 C CA . ARG A 1 99 ? 19.823 -0.733 -17.292 1.00 98.19 99 ARG A CA 1
ATOM 792 C C . ARG A 1 99 ? 18.385 -0.916 -16.816 1.00 98.19 99 ARG A C 1
ATOM 794 O O . ARG A 1 99 ? 17.966 -2.056 -16.633 1.00 98.19 99 ARG A O 1
ATOM 801 N N . LEU A 1 100 ? 17.652 0.178 -16.610 1.00 97.62 100 LEU A N 1
ATOM 802 C CA . LEU A 1 100 ? 16.243 0.143 -16.228 1.00 97.62 100 LEU A CA 1
ATOM 803 C C . LEU A 1 100 ? 15.391 -0.482 -17.338 1.00 97.62 100 LEU A C 1
ATOM 805 O O . LEU A 1 100 ? 14.617 -1.388 -17.043 1.00 97.62 100 LEU A O 1
ATOM 809 N N . SER A 1 101 ? 15.587 -0.069 -18.594 1.00 98.06 101 SER A N 1
ATOM 810 C CA . SER A 1 101 ? 14.888 -0.637 -19.752 1.00 98.06 101 SER A CA 1
ATOM 811 C C . SER A 1 101 ? 15.142 -2.137 -19.876 1.00 98.06 101 SER A C 1
ATOM 813 O O . SER A 1 101 ? 14.200 -2.914 -20.015 1.00 98.06 101 SER A O 1
ATOM 815 N N . LYS A 1 102 ? 16.407 -2.562 -19.743 1.00 98.19 102 LYS A N 1
ATOM 816 C CA . LYS A 1 102 ? 16.770 -3.983 -19.778 1.00 98.19 102 LYS A CA 1
ATOM 817 C C . LYS A 1 102 ? 16.084 -4.780 -18.661 1.00 98.19 102 LYS A C 1
ATOM 819 O O . LYS A 1 102 ? 15.551 -5.853 -18.916 1.00 98.19 102 LYS A O 1
ATOM 824 N N . LEU A 1 103 ? 16.071 -4.251 -17.436 1.00 97.38 103 LEU A N 1
ATOM 825 C CA . LEU A 1 103 ? 15.410 -4.901 -16.301 1.00 97.38 103 LEU A CA 1
ATOM 826 C C . LEU A 1 103 ? 13.886 -4.992 -16.491 1.00 97.38 103 LEU A C 1
ATOM 828 O O . LEU A 1 103 ? 13.284 -6.004 -16.136 1.00 97.38 103 LEU A O 1
ATOM 832 N N . ALA A 1 104 ? 13.267 -3.944 -17.041 1.00 96.50 104 ALA A N 1
ATOM 833 C CA . ALA A 1 104 ? 11.839 -3.907 -17.347 1.00 96.50 104 ALA A CA 1
ATOM 834 C C . ALA A 1 104 ? 11.460 -4.988 -18.370 1.00 96.50 104 ALA A C 1
ATOM 836 O O . ALA A 1 104 ? 10.502 -5.731 -18.153 1.00 96.50 104 ALA A O 1
ATOM 837 N N . GLU A 1 105 ? 12.260 -5.133 -19.431 1.00 97.06 105 GLU A N 1
ATOM 838 C CA . GLU A 1 105 ? 12.088 -6.164 -20.458 1.00 97.06 105 GLU A CA 1
ATOM 839 C C . GLU A 1 105 ? 12.250 -7.579 -19.884 1.00 97.06 105 GLU A C 1
ATOM 841 O O . GLU A 1 105 ? 11.370 -8.418 -20.071 1.00 97.06 105 GLU A O 1
ATOM 846 N N . GLU A 1 106 ? 13.315 -7.832 -19.114 1.00 96.94 106 GLU A N 1
ATOM 847 C CA . GLU A 1 106 ? 13.571 -9.134 -18.476 1.00 96.94 106 GLU A CA 1
ATOM 848 C C . GLU A 1 106 ? 12.438 -9.570 -17.534 1.00 96.94 106 GLU A C 1
ATOM 850 O O . GLU A 1 106 ? 12.162 -10.764 -17.401 1.00 96.94 106 GLU A O 1
ATOM 855 N N . ARG A 1 107 ? 11.774 -8.611 -16.878 1.00 93.12 107 ARG A N 1
ATOM 856 C CA . ARG A 1 107 ? 10.662 -8.865 -15.950 1.00 93.12 107 ARG A CA 1
ATOM 857 C C . ARG A 1 107 ? 9.278 -8.792 -16.597 1.00 93.12 107 ARG A C 1
ATOM 859 O O . ARG A 1 107 ? 8.305 -9.160 -15.944 1.00 93.12 107 ARG A O 1
ATOM 866 N N . GLY A 1 108 ? 9.168 -8.327 -17.842 1.00 93.06 108 GLY A N 1
ATOM 867 C CA . GLY A 1 108 ? 7.883 -8.135 -18.520 1.00 93.06 108 GLY A CA 1
ATOM 868 C C . GLY A 1 108 ? 6.976 -7.091 -17.852 1.00 93.06 108 GLY A C 1
ATOM 869 O O . GLY A 1 108 ? 5.755 -7.243 -17.875 1.00 93.06 108 GLY A O 1
ATOM 870 N N . VAL A 1 109 ? 7.554 -6.052 -17.240 1.00 91.44 109 VAL A N 1
ATOM 871 C CA . VAL A 1 109 ? 6.832 -4.956 -16.558 1.00 91.44 109 VAL A CA 1
ATOM 872 C C . VAL A 1 109 ? 7.227 -3.601 -17.145 1.00 91.44 109 VAL A C 1
ATOM 874 O O . VAL A 1 109 ? 8.202 -3.503 -17.887 1.00 91.44 109 VAL A O 1
ATOM 877 N N . SER A 1 110 ? 6.494 -2.528 -16.830 1.00 93.19 110 SER A N 1
ATOM 878 C CA . SER A 1 110 ? 6.891 -1.191 -17.282 1.00 93.19 110 SER A CA 1
ATOM 879 C C . SER A 1 110 ? 8.022 -0.614 -16.423 1.00 93.19 110 SER A C 1
ATOM 881 O O . SER A 1 110 ? 8.120 -0.885 -15.226 1.00 93.19 110 SER A O 1
ATOM 883 N N . GLU A 1 111 ? 8.845 0.270 -16.994 1.00 95.25 111 GLU A N 1
ATOM 884 C CA . GLU A 1 111 ? 9.839 1.029 -16.217 1.00 95.25 111 GLU A CA 1
ATOM 885 C C . GLU A 1 111 ? 9.186 1.830 -15.080 1.00 95.25 111 GLU A C 1
ATOM 887 O O . GLU A 1 111 ? 9.756 1.979 -14.002 1.00 95.25 111 GLU A O 1
ATOM 892 N N . ALA A 1 112 ? 7.960 2.314 -15.298 1.00 91.94 112 ALA A N 1
ATOM 893 C CA . ALA A 1 112 ? 7.195 3.037 -14.291 1.00 91.94 112 ALA A CA 1
ATOM 894 C C . ALA A 1 112 ? 6.764 2.144 -13.114 1.00 91.94 112 ALA A C 1
ATOM 896 O O . ALA A 1 112 ? 6.611 2.660 -12.007 1.00 91.94 112 ALA A O 1
ATOM 897 N N . ASP A 1 113 ? 6.553 0.840 -13.326 1.00 88.44 113 ASP A N 1
ATOM 898 C CA . ASP A 1 113 ? 6.312 -0.119 -12.240 1.00 88.44 113 ASP A CA 1
ATOM 899 C C . ASP A 1 113 ? 7.574 -0.288 -11.395 1.00 88.44 113 ASP A C 1
ATOM 901 O O . ASP A 1 113 ? 7.513 -0.129 -10.178 1.00 88.44 113 ASP A O 1
ATOM 905 N N . LEU A 1 114 ? 8.725 -0.495 -12.042 1.00 92.44 114 LEU A N 1
ATOM 906 C CA . LEU A 1 114 ? 10.012 -0.651 -11.358 1.00 92.44 114 LEU A CA 1
ATOM 907 C C . LEU A 1 114 ? 10.435 0.605 -10.597 1.00 92.44 114 LEU A C 1
ATOM 909 O O . LEU A 1 114 ? 10.960 0.510 -9.494 1.00 92.44 114 LEU A O 1
ATOM 913 N N . LEU A 1 115 ? 10.207 1.795 -11.157 1.00 93.94 115 LEU A N 1
ATOM 914 C CA . LEU A 1 115 ? 10.503 3.050 -10.464 1.00 93.94 115 LEU A CA 1
ATOM 915 C C . LEU A 1 115 ? 9.601 3.263 -9.245 1.00 93.94 115 LEU A C 1
ATOM 917 O O . LEU A 1 115 ? 10.045 3.858 -8.264 1.00 93.94 115 LEU A O 1
ATOM 921 N N . ARG A 1 116 ? 8.350 2.787 -9.293 1.00 89.44 116 ARG A N 1
ATOM 922 C CA . ARG A 1 116 ? 7.451 2.803 -8.133 1.00 89.44 116 ARG A CA 1
ATOM 923 C C . ARG A 1 116 ? 7.900 1.801 -7.073 1.00 89.44 116 ARG A C 1
ATOM 925 O O . ARG A 1 116 ? 8.061 2.215 -5.936 1.00 89.44 116 ARG A O 1
ATOM 932 N N . GLU A 1 117 ? 8.198 0.562 -7.461 1.00 88.25 117 GLU A N 1
ATOM 933 C CA . GLU A 1 117 ? 8.775 -0.464 -6.574 1.00 88.25 117 GLU A CA 1
ATOM 934 C C . GLU A 1 117 ? 10.045 0.062 -5.887 1.00 88.25 117 GLU A C 1
ATOM 936 O O . GLU A 1 117 ? 10.133 0.083 -4.664 1.00 88.25 117 GLU A O 1
ATOM 941 N N . ALA A 1 118 ? 10.980 0.627 -6.656 1.00 92.12 118 ALA A N 1
ATOM 942 C CA . ALA A 1 118 ? 12.208 1.204 -6.118 1.00 92.12 118 ALA A CA 1
ATOM 943 C C . ALA A 1 118 ? 11.958 2.392 -5.173 1.00 92.12 118 ALA A C 1
ATOM 945 O O . ALA A 1 118 ? 12.730 2.601 -4.236 1.00 92.12 118 ALA A O 1
ATOM 946 N N . MET A 1 119 ? 10.914 3.192 -5.414 1.00 90.12 119 MET A N 1
ATOM 947 C CA . MET A 1 119 ? 10.520 4.272 -4.507 1.00 90.12 119 MET A CA 1
ATOM 948 C C . MET A 1 119 ? 9.964 3.712 -3.196 1.00 90.12 119 MET A C 1
ATOM 950 O O . MET A 1 119 ? 10.359 4.183 -2.132 1.00 90.12 119 MET A O 1
ATOM 954 N N . ASP A 1 120 ? 9.094 2.706 -3.259 1.00 84.62 120 ASP A N 1
ATOM 955 C CA . ASP A 1 120 ? 8.513 2.065 -2.077 1.00 84.62 120 ASP A CA 1
ATOM 956 C C . ASP A 1 120 ? 9.607 1.399 -1.223 1.00 84.62 120 ASP A C 1
ATOM 958 O O . ASP A 1 120 ? 9.668 1.609 -0.007 1.00 84.62 120 ASP A O 1
ATOM 962 N N . ASP A 1 121 ? 10.542 0.693 -1.864 1.00 87.62 121 ASP A N 1
ATOM 963 C CA . ASP A 1 121 ? 11.724 0.109 -1.224 1.00 87.62 121 ASP A CA 1
ATOM 964 C C . ASP A 1 121 ? 12.611 1.183 -0.586 1.00 87.62 121 ASP A C 1
ATOM 966 O O . ASP A 1 121 ? 13.089 1.031 0.542 1.00 87.62 121 ASP A O 1
ATOM 970 N N . PHE A 1 122 ? 12.829 2.298 -1.290 1.00 90.94 122 PHE A N 1
ATOM 971 C CA . PHE A 1 122 ? 13.608 3.421 -0.778 1.00 90.94 122 PHE A CA 1
ATOM 972 C C . PHE A 1 122 ? 12.943 4.041 0.457 1.00 90.94 122 PHE A C 1
ATOM 974 O O . PHE A 1 122 ? 13.605 4.224 1.474 1.00 90.94 122 PHE A O 1
ATOM 981 N N . LEU A 1 123 ? 11.640 4.323 0.421 1.00 85.62 123 LEU A N 1
ATOM 982 C CA . LEU A 1 123 ? 10.912 4.883 1.566 1.00 85.62 123 LEU A CA 1
ATOM 983 C C . LEU A 1 123 ? 10.917 3.935 2.771 1.00 85.62 123 LEU A C 1
ATOM 985 O O . LEU A 1 123 ? 11.116 4.383 3.903 1.00 85.62 123 LEU A O 1
ATOM 989 N N . THR A 1 124 ? 10.774 2.633 2.523 1.00 82.31 124 THR A N 1
ATOM 990 C CA . THR A 1 124 ? 10.866 1.585 3.549 1.00 82.31 124 THR A CA 1
ATOM 991 C C . THR A 1 124 ? 12.256 1.549 4.174 1.00 82.31 124 THR A C 1
ATOM 993 O O . THR A 1 124 ? 12.390 1.586 5.395 1.00 82.31 124 THR A O 1
ATOM 996 N N . LYS A 1 125 ? 13.311 1.578 3.352 1.00 88.25 125 LYS A N 1
ATOM 997 C CA . LYS A 1 125 ? 14.707 1.595 3.808 1.00 88.25 125 LYS A CA 1
ATOM 998 C C . LYS A 1 125 ? 15.017 2.754 4.765 1.00 88.25 125 LYS A C 1
ATOM 1000 O O . LYS A 1 125 ? 15.880 2.604 5.627 1.00 88.25 125 LYS A O 1
ATOM 1005 N N . TYR A 1 126 ? 14.356 3.899 4.605 1.00 89.25 126 TYR A N 1
ATOM 1006 C CA . TYR A 1 126 ? 14.564 5.088 5.439 1.00 89.25 126 TYR A CA 1
ATOM 1007 C C . TYR A 1 126 ? 13.507 5.274 6.543 1.00 89.25 126 TYR A C 1
ATOM 1009 O O . TYR A 1 126 ? 13.486 6.333 7.166 1.00 89.25 126 TYR A O 1
ATOM 1017 N N . GLY A 1 127 ? 12.639 4.285 6.797 1.00 78.31 127 GLY A N 1
ATOM 1018 C CA . GLY A 1 127 ? 11.614 4.360 7.852 1.00 78.31 127 GLY A CA 1
ATOM 1019 C C . GLY A 1 127 ? 10.526 5.410 7.592 1.00 78.31 127 GLY A C 1
ATOM 1020 O O . GLY A 1 127 ? 9.797 5.817 8.489 1.00 78.31 127 GLY A O 1
ATOM 1021 N N . VAL A 1 128 ? 10.391 5.897 6.355 1.00 73.62 128 VAL A N 1
ATOM 1022 C CA . VAL A 1 128 ? 9.340 6.874 6.009 1.00 73.62 128 VAL A CA 1
ATOM 1023 C C . VAL A 1 128 ? 7.975 6.184 5.912 1.00 73.62 128 VAL A C 1
ATOM 1025 O O . VAL A 1 128 ? 6.937 6.802 6.148 1.00 73.62 128 VAL A O 1
ATOM 1028 N N . ASN A 1 129 ? 7.991 4.877 5.646 1.00 61.84 129 ASN A N 1
ATOM 1029 C CA . ASN A 1 129 ? 6.829 3.999 5.674 1.00 61.84 129 ASN A CA 1
ATOM 1030 C C . ASN A 1 129 ? 6.512 3.468 7.079 1.00 61.84 129 ASN A C 1
ATOM 1032 O O . ASN A 1 129 ? 5.827 2.453 7.150 1.00 61.84 129 ASN A O 1
ATOM 1036 N N . ASP A 1 130 ? 6.968 4.110 8.172 1.00 52.97 130 ASP A N 1
ATOM 1037 C CA . ASP A 1 130 ? 6.710 3.677 9.558 1.00 52.97 130 ASP A CA 1
ATOM 1038 C C . ASP A 1 130 ? 5.215 3.763 9.915 1.00 52.97 130 ASP A C 1
ATOM 1040 O O . ASP A 1 130 ? 4.705 4.585 10.677 1.00 52.97 13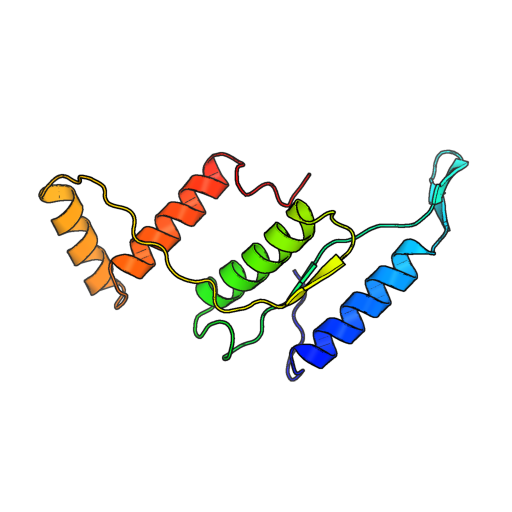0 ASP A O 1
ATOM 1044 N N . ILE A 1 131 ? 4.501 2.800 9.362 1.00 53.06 131 ILE A N 1
ATOM 1045 C CA . ILE A 1 131 ? 3.205 2.300 9.735 1.00 53.06 131 ILE A CA 1
ATOM 1046 C C . ILE A 1 131 ? 3.357 1.412 10.985 1.00 53.06 131 ILE A C 1
ATOM 1048 O O . ILE A 1 131 ? 2.383 0.841 11.460 1.00 53.06 131 ILE A O 1
ATOM 1052 N N . GLU A 1 132 ? 4.527 1.347 11.620 1.00 46.47 132 GLU A N 1
ATOM 1053 C CA . GLU A 1 132 ? 4.789 0.485 12.781 1.00 46.47 132 GLU A CA 1
ATOM 1054 C C . GLU A 1 132 ? 5.053 1.220 14.106 1.00 46.47 132 GLU A C 1
ATOM 1056 O O . GLU A 1 132 ? 5.204 0.557 15.127 1.00 46.47 132 GLU A O 1
ATOM 1061 N N . THR A 1 133 ? 4.966 2.558 14.159 1.00 38.62 133 THR A N 1
ATOM 1062 C CA . THR A 1 133 ? 4.870 3.299 15.441 1.00 38.62 133 THR A CA 1
ATOM 1063 C C . THR A 1 133 ? 3.448 3.703 15.830 1.00 38.62 133 THR A C 1
ATOM 1065 O O . THR A 1 133 ? 2.592 4.015 14.950 1.00 38.62 133 THR A O 1
#

Foldseek 3Di:
DDDDPPDDQVVVQVVVLVVLVVQQQDWDQDPVRDIDRGDAAEWFTFDPPQQHPDPVSRVVQRLVQRVCCVVVPHRHYGYGDDDDDDDDDDDDDPVVVVVLVVVCVVVVHDSVVVVVVVVVVVCVVVCVSCSPD

=== Feature glossary ===
The record interleaves many kinds of information about one protein. Here is each kind framed as the question it answers.

Q: Are the domains correctly placed relative to each other?
A: Predicted aligned error is AlphaFold's pairwise confidence. Unlike pLDDT (per-residue), PAE is per-residue-pair and captures whether two parts of the structure are correctly placed relative to each other. Units are ångströms of expected positional error.

Q: Which residues are in helices, strands, or loops?
A: Eight-state secondary structure (DSSP): H is the canonical α-helix, G the tighter 3₁₀-helix, I the wider π-helix; E/B are β-structure, T and S are turns and bends, and '-' is everything else. DSSP derives these from the pattern of main-chain N–H···O=C hydrogen bonds, not from the sequence.

Q: What if only a Cα trace is available?
A: P-SEA three-state annotation labels each residue as helix, strand, or coil based purely on the geometry of the Cα trace. It serves as a fallback when the full backbone (and thus DSSP) is unavailable.

Q: What are the backbone torsion angles?
A: φ (phi) and ψ (psi) are the two rotatable backbone dihedrals per residue: φ is the C(i-1)–N–Cα–C torsion, ψ is the N–Cα–C–N(i+1) torsion, both in degrees on (−180°, 180°]. α-helical residues cluster near (−60°, −45°); β-strand residues near (−120°, +130°). A Ramachandran plot is simply a scatter of (φ, ψ) for every residue.

Q: What known structures does this most resemble?
A: Structural nearest neighbors (via Foldseek easy-search vs the PDB). Reported per hit: target PDB id, E-value, and alignment TM-score. A TM-score above ~0.5 is the conventional threshold for 'same fold'.

Q: What family and function is it annotated with?
A: Database cross-references. InterPro integrates a dozen domain/family signature databases into unified entries with residue-range hits. GO terms attach function/process/location labels with evidence codes. CATH codes position the fold in a four-level structural taxonomy. Organism is the NCBI-taxonomy species name.

Q: Which residues are buried vs exposed?
A: Solvent accessibility: the surface area of each residue that a 1.4 Å water probe can touch, in Å². When only backbone atoms are present the absolute values are lower than full-atom SASA (side chains contribute most of the area) and are flagged as backbone-only.

Q: What do the diagnostic plots show?
A: Three diagnostic plots accompany the record. The Cα contact map visualizes the tertiary structure as a 2D adjacency matrix (8 Å cutoff, sequence-local contacts suppressed). The Ramachandran plot shows the distribution of backbone (φ, ψ) torsions, with points in the α and β basins reflecting secondary structure content. The PAE plot shows AlphaFold's inter-residue confidence as a color matrix.

Q: What is the amino-acid chain?
A: The amino-acid sequence is the protein's primary structure: the linear order of residues from the N-terminus to the C-terminus, written in one-letter code. Everything else here — the 3D coordinates, the secondary structure, the domain annotations — is ultimately a consequence of this string.

Q: What do the rendered images show?
A: The six renders are orthographic views along the three Cartesian axes in both directions. Representation (cartoon, sticks, or surface) and color scheme (sequence-rainbow or by-chain) vary across proteins so the training set covers all the common visualization conventions.

Q: Where is each backbone atom in 3D?
A: The mmCIF table is the protein's shape written out atom by atom. For each backbone N, Cα, C, and carbonyl O, it records an (x, y, z) coordinate triple in Å plus the residue type, chain letter, and residue number.

Q: How mobile is each atom in the crystal?
A: For experimental (PDB) structures, the B-factor (temperature factor) quantifies the positional spread of each atom in the crystal — a combination of thermal vibration and static disorder — in units of Å². High B-factors mark flexible loops or poorly resolved regions; low B-factors mark the rigid, well-ordered core.

Q: How big and how compact is the whole molecule?
A: Three whole-structure scalars: the radius of gyration (RMS distance of Cα from centroid, in Å), the count of Cα–Cα contacts (pairs closer than 8 Å and separated by more than four residues in sequence — i.e. tertiary, not local, contacts), and the bounding-box dimensions. Together they distinguish compact globular folds from extended fibres or disordered chains.

Q: What does the local fold look like, residue by residue?
A: A 3Di character summarizes, for each residue, the relative orientation of the Cα frame of its nearest spatial neighbor. Because it encodes fold topology rather than chemistry, 3Di alignments detect remote structural similarity that sequence alignment misses.

Q: How confident is the AlphaFold model at each residue?
A: For AlphaFold models, the B-factor field carries pLDDT — the model's own estimate of local accuracy on a 0–100 scale. Regions with pLDDT<50 should be treated as essentially unmodeled; they often correspond to intrinsically disordered segments.